Protein AF-A0A7V6BZU5-F1 (afdb_monomer)

Structure (mmCIF, N/CA/C/O backbone):
data_AF-A0A7V6BZU5-F1
#
_entry.id   AF-A0A7V6BZU5-F1
#
loop_
_atom_site.group_PDB
_atom_site.id
_atom_site.type_symbol
_atom_site.label_atom_id
_atom_site.label_alt_id
_atom_site.label_comp_id
_atom_site.label_asym_id
_atom_site.label_entity_id
_atom_site.label_seq_id
_atom_site.pdbx_PDB_ins_code
_atom_site.Cartn_x
_atom_site.Cartn_y
_atom_site.Cartn_z
_atom_site.occupancy
_atom_site.B_iso_or_equiv
_atom_site.auth_seq_id
_atom_site.auth_comp_id
_atom_site.auth_asym_id
_atom_site.auth_atom_id
_atom_site.pdbx_PDB_model_num
ATOM 1 N N . MET A 1 1 ? 5.328 -18.211 -11.189 1.00 49.66 1 MET A N 1
ATOM 2 C CA . MET A 1 1 ? 4.004 -18.770 -10.847 1.00 49.66 1 MET A CA 1
ATOM 3 C C . MET A 1 1 ? 3.851 -18.628 -9.344 1.00 49.66 1 MET A C 1
ATOM 5 O O . MET A 1 1 ? 4.672 -19.170 -8.618 1.00 49.66 1 MET A O 1
ATOM 9 N N . SER A 1 2 ? 2.908 -17.816 -8.892 1.00 74.75 2 SER A N 1
ATOM 10 C CA . SER A 1 2 ? 2.690 -17.481 -7.482 1.00 74.75 2 SER A CA 1
ATOM 11 C C . SER A 1 2 ? 1.295 -17.946 -7.079 1.00 74.75 2 SER A C 1
ATOM 13 O O . SER A 1 2 ? 0.354 -17.833 -7.859 1.00 74.75 2 SER A O 1
ATOM 15 N N . VAL A 1 3 ? 1.179 -18.522 -5.882 1.00 89.19 3 VAL A N 1
ATOM 16 C CA . VAL A 1 3 ? -0.060 -19.170 -5.416 1.00 89.19 3 VAL A CA 1
ATOM 17 C C . VAL A 1 3 ? -1.088 -18.148 -4.914 1.00 89.19 3 VAL A C 1
ATOM 19 O O . VAL A 1 3 ? -2.282 -18.368 -5.067 1.00 89.19 3 VAL A O 1
ATOM 22 N N . LEU A 1 4 ? -0.632 -17.029 -4.337 1.00 93.44 4 LEU A N 1
ATOM 23 C CA . LEU A 1 4 ? -1.494 -16.075 -3.619 1.00 93.44 4 LEU A CA 1
ATOM 24 C C . LEU A 1 4 ? -1.613 -14.695 -4.283 1.00 93.44 4 LEU A C 1
ATOM 26 O O . LEU A 1 4 ? -2.654 -14.058 -4.183 1.00 93.44 4 LEU A O 1
ATOM 30 N N . VAL A 1 5 ? -0.560 -14.221 -4.952 1.00 94.50 5 VAL A N 1
ATOM 31 C CA . VAL A 1 5 ? -0.498 -12.879 -5.562 1.00 94.50 5 VAL A CA 1
ATOM 32 C C . VAL A 1 5 ? -0.208 -12.992 -7.049 1.00 94.50 5 VAL A C 1
ATOM 34 O O . VAL A 1 5 ? 0.527 -13.887 -7.448 1.00 94.50 5 VAL A O 1
ATOM 37 N N . ASN A 1 6 ? -0.772 -12.131 -7.888 1.00 93.25 6 ASN A N 1
ATOM 38 C CA . ASN A 1 6 ? -0.562 -12.145 -9.337 1.00 93.25 6 ASN A CA 1
ATOM 39 C C . ASN A 1 6 ? -0.832 -10.754 -9.947 1.00 93.25 6 ASN A C 1
ATOM 41 O O . ASN A 1 6 ? -0.995 -9.772 -9.230 1.00 93.25 6 ASN A O 1
ATOM 45 N N . LYS A 1 7 ? -0.879 -10.662 -11.281 1.00 91.88 7 LYS A N 1
ATOM 46 C CA . LYS A 1 7 ? -1.138 -9.407 -12.012 1.00 91.88 7 LYS A CA 1
ATOM 47 C C . LYS A 1 7 ? -2.500 -8.758 -11.710 1.00 91.88 7 LYS A C 1
ATOM 49 O O . LYS A 1 7 ? -2.666 -7.569 -11.948 1.00 91.88 7 LYS A O 1
ATOM 54 N N . ASP A 1 8 ? -3.459 -9.529 -11.198 1.00 94.56 8 ASP A N 1
ATOM 55 C CA . ASP A 1 8 ? -4.798 -9.063 -10.827 1.00 94.56 8 ASP A CA 1
ATOM 56 C C . ASP A 1 8 ? -4.859 -8.618 -9.348 1.00 94.56 8 ASP A C 1
ATOM 58 O O . ASP A 1 8 ? -5.902 -8.157 -8.867 1.00 94.56 8 ASP A O 1
ATOM 62 N N . THR A 1 9 ? -3.748 -8.745 -8.608 1.00 97.56 9 THR A N 1
ATOM 63 C CA . THR A 1 9 ? -3.608 -8.227 -7.244 1.00 97.56 9 THR A CA 1
ATOM 64 C C . THR A 1 9 ? -3.598 -6.701 -7.259 1.00 97.56 9 THR A C 1
ATOM 66 O O . THR A 1 9 ? -2.794 -6.082 -7.947 1.00 97.56 9 THR A O 1
ATOM 69 N N . ARG A 1 10 ? -4.481 -6.101 -6.462 1.00 98.31 10 ARG A N 1
ATOM 70 C CA . ARG A 1 10 ? -4.595 -4.662 -6.204 1.00 98.31 10 ARG A CA 1
ATOM 71 C C . ARG A 1 10 ? -4.205 -4.424 -4.753 1.00 98.31 10 ARG A C 1
ATOM 73 O O . ARG A 1 10 ? -4.952 -4.796 -3.845 1.00 98.31 10 ARG A O 1
ATOM 80 N N . LEU A 1 11 ? -3.011 -3.878 -4.553 1.00 98.50 11 LEU A N 1
ATOM 81 C CA . LEU A 1 11 ? -2.345 -3.817 -3.258 1.00 98.50 11 LEU A CA 1
ATOM 82 C C . LEU A 1 11 ? -2.653 -2.508 -2.518 1.00 98.50 11 LEU A C 1
ATOM 84 O O . LEU A 1 11 ? -2.471 -1.421 -3.067 1.00 98.50 11 LEU A O 1
ATOM 88 N N . LEU A 1 12 ? -3.039 -2.625 -1.247 1.00 98.31 12 LEU A N 1
ATOM 89 C CA . LEU A 1 12 ? -3.021 -1.532 -0.273 1.00 98.31 12 LEU A CA 1
ATOM 90 C C . LEU A 1 12 ? -1.712 -1.482 0.503 1.00 98.31 12 LEU A C 1
ATOM 92 O O . LEU A 1 12 ? -1.165 -2.518 0.879 1.00 98.31 12 LEU A O 1
ATOM 96 N N . VAL A 1 13 ? -1.298 -0.273 0.870 1.00 98.50 13 VAL A N 1
ATOM 97 C CA . VAL A 1 13 ? -0.188 -0.038 1.802 1.00 98.50 13 VAL A CA 1
ATOM 98 C C . VAL A 1 13 ? -0.720 0.582 3.091 1.00 98.50 13 VAL A C 1
ATOM 100 O O . VAL A 1 13 ? -1.087 1.755 3.120 1.00 98.50 13 VAL A O 1
ATOM 103 N N . GLN A 1 14 ? -0.746 -0.182 4.181 1.00 98.44 14 GLN A N 1
ATOM 104 C CA . GLN A 1 14 ? -1.076 0.346 5.504 1.00 98.44 14 GLN A CA 1
ATOM 105 C C . GLN A 1 14 ? 0.182 0.903 6.167 1.00 98.44 14 GLN A C 1
ATOM 107 O O . GLN A 1 14 ? 1.160 0.183 6.362 1.00 98.44 14 GLN A O 1
ATOM 112 N N . GLY A 1 15 ? 0.170 2.189 6.522 1.00 95.94 15 GLY A N 1
ATOM 113 C CA . GLY A 1 15 ? 1.318 2.850 7.144 1.00 95.94 15 GLY A CA 1
ATOM 114 C C . GLY A 1 15 ? 2.310 3.434 6.137 1.00 95.94 15 GLY A C 1
ATOM 115 O O . GLY A 1 15 ? 3.456 2.998 6.035 1.00 95.94 15 GLY A O 1
ATOM 116 N N . LEU A 1 16 ? 1.910 4.502 5.437 1.00 95.50 16 LEU A N 1
ATOM 117 C CA . LEU A 1 16 ? 2.780 5.248 4.516 1.00 95.50 16 LEU A CA 1
ATOM 118 C C . LEU A 1 16 ? 3.739 6.223 5.240 1.00 95.50 16 LEU A C 1
ATOM 120 O O . LEU A 1 16 ? 3.717 7.446 5.050 1.00 95.50 16 LEU A O 1
ATOM 124 N N . GLY A 1 17 ? 4.560 5.664 6.133 1.00 93.12 17 GLY A N 1
ATOM 125 C CA . GLY A 1 17 ? 5.734 6.315 6.721 1.00 93.12 17 GLY A CA 1
ATOM 126 C C . GLY A 1 17 ? 6.976 6.154 5.835 1.00 93.12 17 GLY A C 1
ATOM 127 O O . GLY A 1 17 ? 6.867 5.842 4.653 1.00 93.12 17 GLY A O 1
ATOM 128 N N . ARG A 1 18 ? 8.179 6.302 6.406 1.00 95.38 18 ARG A N 1
ATOM 129 C CA . ARG A 1 18 ? 9.449 6.153 5.663 1.00 95.38 18 ARG A CA 1
ATOM 130 C C . ARG A 1 18 ? 9.581 4.787 4.976 1.00 95.38 18 ARG A C 1
ATOM 132 O O . ARG A 1 18 ? 9.898 4.728 3.794 1.00 95.38 18 ARG A O 1
ATOM 139 N N . PHE A 1 19 ? 9.333 3.700 5.709 1.00 95.94 19 PHE A N 1
ATOM 140 C CA . PHE A 1 19 ? 9.459 2.341 5.171 1.00 95.94 19 PHE A CA 1
ATOM 141 C C . PHE A 1 19 ? 8.306 1.957 4.246 1.00 95.94 19 PHE A C 1
ATOM 143 O O . PHE A 1 19 ? 8.560 1.310 3.233 1.00 95.94 19 PHE A O 1
ATOM 150 N N . GLY A 1 20 ? 7.077 2.381 4.558 1.00 96.94 20 GLY A N 1
ATOM 151 C CA . GLY A 1 20 ? 5.928 2.156 3.683 1.00 96.94 20 GLY A CA 1
ATOM 152 C C . GLY A 1 20 ? 6.095 2.849 2.336 1.00 96.94 20 GLY A C 1
ATOM 153 O O . GLY A 1 20 ? 5.883 2.223 1.307 1.00 96.94 20 GLY A O 1
ATOM 154 N N . HIS A 1 21 ? 6.564 4.101 2.328 1.00 97.38 21 HIS A N 1
ATOM 155 C CA . HIS A 1 21 ? 6.865 4.818 1.090 1.00 97.38 21 HIS A CA 1
ATOM 156 C C . HIS A 1 21 ? 8.002 4.148 0.306 1.00 97.38 21 HIS A C 1
ATOM 158 O O . HIS A 1 21 ? 7.831 3.862 -0.871 1.00 97.38 21 HIS A O 1
ATOM 164 N N . PHE A 1 22 ? 9.121 3.812 0.960 1.00 97.62 22 PHE A N 1
ATOM 165 C CA . PHE A 1 22 ? 10.255 3.154 0.299 1.00 97.62 22 PHE A CA 1
ATOM 166 C C . PHE A 1 22 ? 9.876 1.821 -0.370 1.00 97.62 22 PHE A C 1
ATOM 168 O O . PHE A 1 22 ? 10.242 1.582 -1.515 1.00 97.62 22 PHE A O 1
ATOM 175 N N . HIS A 1 23 ? 9.134 0.945 0.314 1.00 98.12 23 HIS A N 1
ATOM 176 C CA . HIS A 1 23 ? 8.754 -0.344 -0.270 1.00 98.12 23 HIS A CA 1
ATOM 177 C C . HIS A 1 23 ? 7.607 -0.222 -1.273 1.00 98.12 23 HIS A C 1
ATOM 179 O O . HIS A 1 23 ? 7.576 -0.998 -2.225 1.00 98.12 23 HIS A O 1
ATOM 185 N N . ALA A 1 24 ? 6.688 0.735 -1.101 1.00 98.00 24 ALA A N 1
ATOM 186 C CA . ALA A 1 24 ? 5.674 1.032 -2.110 1.00 98.00 24 ALA A CA 1
ATOM 187 C C . ALA A 1 24 ? 6.330 1.491 -3.417 1.00 98.00 24 ALA A C 1
ATOM 189 O O . ALA A 1 24 ? 6.012 0.946 -4.467 1.00 98.00 24 ALA A O 1
ATOM 190 N N . ASP A 1 25 ? 7.308 2.395 -3.331 1.00 97.56 25 ASP A N 1
ATOM 191 C CA . ASP A 1 25 ? 8.093 2.876 -4.469 1.00 97.56 25 ASP A CA 1
ATOM 192 C C . ASP A 1 25 ? 8.765 1.719 -5.222 1.00 97.56 25 ASP A C 1
ATOM 194 O O . ASP A 1 25 ? 8.537 1.531 -6.414 1.00 97.56 25 ASP A O 1
ATOM 198 N N . LYS A 1 26 ? 9.495 0.847 -4.512 1.00 96.50 26 LYS A N 1
ATOM 199 C CA . LYS A 1 26 ? 10.114 -0.340 -5.129 1.00 96.50 26 LYS A CA 1
ATOM 200 C C . LYS A 1 26 ? 9.098 -1.332 -5.686 1.00 96.50 26 LYS A C 1
ATOM 202 O O . LYS A 1 26 ? 9.332 -1.913 -6.740 1.00 96.50 26 LYS A O 1
ATOM 207 N N . SER A 1 27 ? 7.957 -1.500 -5.023 1.00 96.06 27 SER A N 1
ATOM 208 C CA . SER A 1 27 ? 6.887 -2.369 -5.524 1.00 96.06 27 SER A CA 1
ATOM 2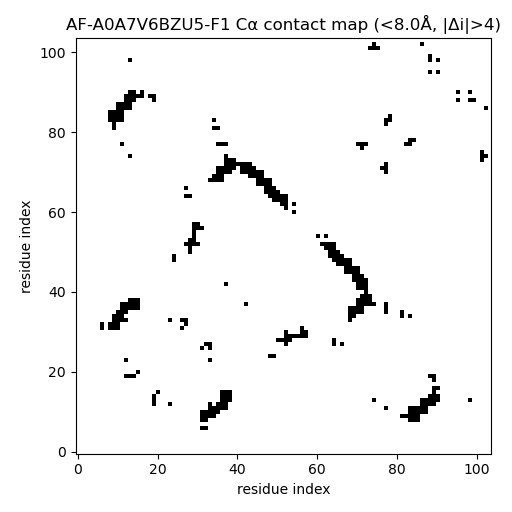09 C C . SER A 1 27 ? 6.294 -1.823 -6.822 1.00 96.06 27 SER A C 1
ATOM 211 O O . SER A 1 27 ? 6.036 -2.601 -7.738 1.00 96.06 27 SER A O 1
ATOM 213 N N . ILE A 1 28 ? 6.106 -0.505 -6.928 1.00 96.44 28 ILE A N 1
ATOM 214 C CA . ILE A 1 28 ? 5.629 0.168 -8.141 1.00 96.44 28 ILE A CA 1
ATOM 215 C C . ILE A 1 28 ? 6.678 0.084 -9.256 1.00 96.44 28 ILE A C 1
ATOM 217 O O . ILE A 1 28 ? 6.320 -0.248 -10.385 1.00 96.44 28 ILE A O 1
ATOM 221 N N . ALA A 1 29 ? 7.958 0.307 -8.939 1.00 95.50 29 ALA A N 1
ATOM 222 C CA . ALA A 1 29 ? 9.067 0.192 -9.889 1.00 95.50 29 ALA A CA 1
ATOM 223 C C . ALA A 1 29 ? 9.173 -1.216 -10.499 1.00 95.50 29 ALA A C 1
ATOM 225 O O . ALA A 1 29 ? 9.413 -1.347 -11.700 1.00 95.50 29 ALA A O 1
ATOM 226 N N . TYR A 1 30 ? 8.921 -2.251 -9.689 1.00 94.00 30 TYR A N 1
ATOM 227 C CA . TYR A 1 30 ? 8.786 -3.639 -10.139 1.00 94.00 30 TYR A CA 1
ATOM 228 C C . TYR A 1 30 ? 7.554 -3.837 -11.038 1.00 94.00 30 TYR A C 1
ATOM 230 O O . TYR A 1 30 ? 7.566 -4.600 -12.001 1.00 94.00 30 TYR A O 1
ATOM 238 N N . GLY A 1 31 ? 6.472 -3.121 -10.740 1.00 94.00 31 GLY A N 1
ATOM 239 C CA . GLY A 1 31 ? 5.221 -3.130 -11.493 1.00 94.00 31 GLY A CA 1
ATOM 240 C C . GLY A 1 31 ? 4.022 -3.700 -10.742 1.00 94.00 31 GLY A C 1
ATOM 241 O O . GLY A 1 31 ? 3.021 -4.072 -11.353 1.00 94.00 31 GLY A O 1
ATOM 242 N N . THR A 1 32 ? 4.103 -3.742 -9.415 1.00 95.56 32 THR A N 1
ATOM 243 C CA . THR A 1 32 ? 2.973 -4.044 -8.534 1.00 95.56 32 THR A CA 1
ATOM 244 C C . THR A 1 32 ? 1.896 -2.973 -8.674 1.00 95.56 32 THR A C 1
ATOM 246 O O . THR A 1 32 ? 2.188 -1.779 -8.640 1.00 95.56 32 THR A O 1
ATOM 249 N N . ASN A 1 33 ? 0.637 -3.394 -8.766 1.00 96.50 33 ASN A N 1
ATOM 250 C CA . ASN A 1 33 ? -0.505 -2.489 -8.814 1.00 96.50 33 ASN A CA 1
ATOM 251 C C . ASN A 1 33 ? -0.869 -1.998 -7.399 1.00 96.50 33 ASN A C 1
ATOM 253 O O . ASN A 1 33 ? -1.723 -2.581 -6.724 1.00 96.50 33 ASN A O 1
ATOM 257 N N . VAL A 1 34 ? -0.168 -0.963 -6.926 1.00 98.25 34 VAL A N 1
ATOM 258 C CA . VAL A 1 34 ? -0.461 -0.276 -5.659 1.00 98.25 34 VAL A CA 1
ATOM 259 C C . VAL A 1 34 ? -1.603 0.707 -5.887 1.00 98.25 34 VAL A C 1
ATOM 261 O O . VAL A 1 34 ? -1.420 1.733 -6.531 1.00 98.25 34 VAL A O 1
ATOM 264 N N . VAL A 1 35 ? -2.784 0.399 -5.353 1.00 98.50 35 VAL A N 1
ATOM 265 C CA . VAL A 1 35 ? -4.009 1.155 -5.668 1.00 98.50 35 VAL A CA 1
ATOM 266 C C . VAL A 1 35 ? -4.347 2.236 -4.648 1.00 98.50 35 VAL A C 1
ATOM 268 O O . VAL A 1 35 ? -5.085 3.162 -4.969 1.00 98.50 35 VAL A O 1
ATOM 271 N N . ALA A 1 36 ? -3.850 2.113 -3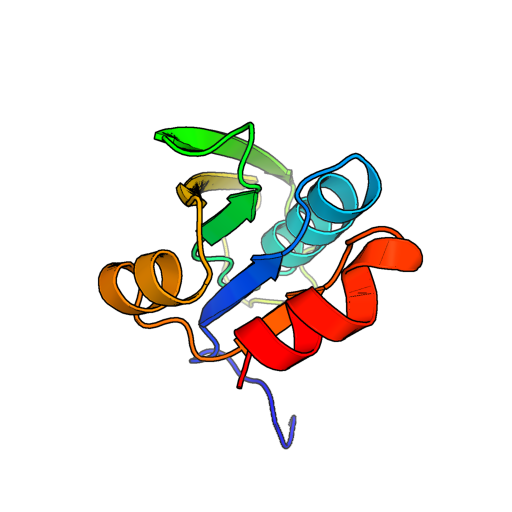.415 1.00 98.50 36 ALA A N 1
ATOM 272 C CA . ALA A 1 36 ? -4.063 3.093 -2.356 1.00 98.50 36 ALA A CA 1
ATOM 273 C C . ALA A 1 36 ? -3.169 2.841 -1.137 1.00 98.50 36 ALA A C 1
ATOM 275 O O . ALA A 1 36 ? -2.592 1.764 -0.959 1.00 98.50 36 ALA A O 1
ATOM 276 N N . ALA A 1 37 ? -3.110 3.836 -0.258 1.00 98.38 37 ALA A N 1
ATOM 277 C CA . ALA A 1 37 ? -2.520 3.715 1.064 1.00 98.38 37 ALA A CA 1
ATOM 278 C C . ALA A 1 37 ? -3.537 4.049 2.164 1.00 98.38 37 ALA A C 1
ATOM 280 O O . ALA A 1 37 ? -4.513 4.763 1.938 1.00 98.38 37 ALA A O 1
ATOM 281 N N . VAL A 1 38 ? -3.283 3.555 3.373 1.00 98.19 38 VAL A N 1
ATOM 282 C CA . VAL A 1 38 ? -4.072 3.862 4.571 1.00 98.19 38 VAL A CA 1
ATOM 283 C C . VAL A 1 38 ? -3.167 4.534 5.594 1.00 98.19 38 VAL A C 1
ATOM 285 O O . VAL A 1 38 ? -2.120 3.998 5.976 1.00 98.19 38 VAL A O 1
ATOM 288 N N . HIS A 1 39 ? -3.551 5.742 6.004 1.00 97.19 39 HIS A N 1
ATOM 289 C CA . HIS A 1 39 ? -2.873 6.498 7.050 1.00 97.19 39 HIS A CA 1
ATOM 290 C C . HIS A 1 39 ? -3.828 7.558 7.633 1.00 97.19 39 HIS A C 1
ATOM 292 O O . HIS A 1 39 ? -3.997 8.613 7.015 1.00 97.19 39 HIS A O 1
ATOM 298 N N . PRO A 1 40 ? -4.380 7.364 8.849 1.00 94.19 40 PRO A N 1
ATOM 299 C CA . PRO A 1 40 ? -5.426 8.227 9.412 1.00 94.19 40 PRO A CA 1
ATOM 300 C C . PRO A 1 40 ? -5.100 9.727 9.377 1.00 94.19 40 PRO A C 1
ATOM 302 O O . PRO A 1 40 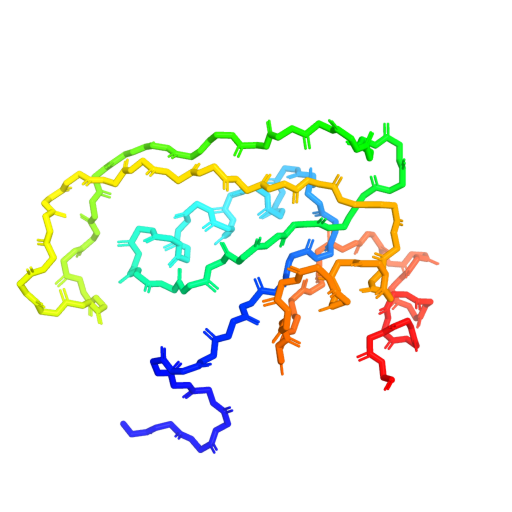? -5.891 10.530 8.895 1.00 94.19 40 PRO A O 1
ATOM 305 N N . SER A 1 41 ? -3.891 10.118 9.794 1.00 95.00 41 SER A N 1
ATOM 306 C CA . SER A 1 41 ? -3.486 11.535 9.838 1.00 95.00 41 SER A CA 1
ATOM 307 C C . SER A 1 41 ? -3.155 12.160 8.475 1.00 95.00 41 SER A C 1
ATOM 309 O O . SER A 1 41 ? -2.894 13.356 8.412 1.00 95.00 41 SER A O 1
ATOM 311 N N . LYS A 1 42 ? -3.096 11.363 7.400 1.00 96.06 42 LYS A N 1
ATOM 312 C CA . LYS A 1 42 ? -2.782 11.817 6.032 1.00 96.06 42 LYS A CA 1
ATOM 313 C C . LYS A 1 42 ? -3.944 11.563 5.065 1.00 96.06 42 LYS A C 1
ATOM 315 O O . LYS A 1 42 ? -3.769 11.703 3.858 1.00 96.06 42 LYS A O 1
ATOM 320 N N . ALA A 1 43 ? -5.107 11.165 5.579 1.00 96.56 43 ALA A N 1
ATOM 321 C CA . ALA A 1 43 ? -6.279 10.880 4.768 1.00 96.56 43 ALA A CA 1
ATOM 322 C C . ALA A 1 43 ? -6.686 12.096 3.918 1.00 96.56 43 ALA A C 1
ATOM 324 O O . ALA A 1 43 ? -6.604 13.238 4.372 1.00 96.56 43 ALA A O 1
ATOM 325 N N . GLY A 1 44 ? -7.105 11.840 2.678 1.00 97.19 44 GLY A N 1
ATOM 326 C CA . GLY A 1 44 ? -7.462 12.866 1.694 1.00 97.19 44 GLY A CA 1
ATOM 327 C C . GLY A 1 44 ? -6.277 13.439 0.909 1.00 97.19 44 GLY A C 1
ATOM 328 O O . GLY A 1 44 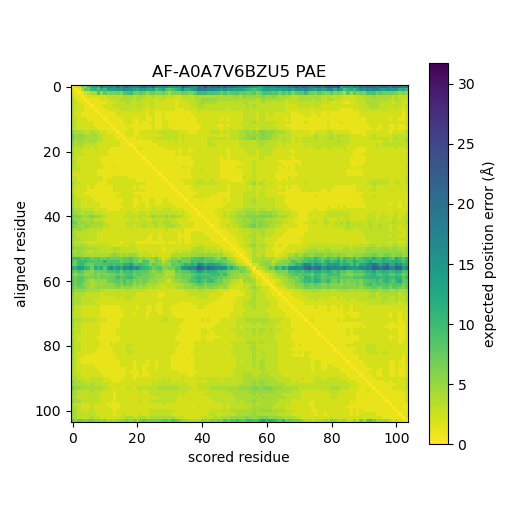? -6.490 14.191 -0.038 1.00 97.19 44 GLY A O 1
ATOM 329 N N . GLN A 1 45 ? -5.040 13.085 1.266 1.00 98.19 45 GLN A N 1
ATOM 330 C CA . GLN A 1 45 ? -3.855 13.406 0.469 1.00 98.19 45 GLN A CA 1
ATOM 331 C C . GLN A 1 45 ? -3.621 12.347 -0.618 1.00 98.19 45 GLN A C 1
ATOM 333 O O . GLN A 1 45 ? -4.124 11.225 -0.537 1.00 98.19 45 GLN A O 1
ATOM 338 N N . THR A 1 46 ? -2.784 12.690 -1.596 1.00 98.12 46 THR A N 1
ATOM 339 C CA . THR A 1 46 ? -2.305 11.773 -2.638 1.00 98.12 46 THR A CA 1
ATOM 340 C C . THR A 1 46 ? -0.787 11.696 -2.566 1.00 98.12 46 THR A C 1
ATOM 342 O O . THR A 1 46 ? -0.112 12.726 -2.550 1.00 98.12 46 THR A O 1
ATOM 345 N N . ALA A 1 47 ? -0.241 10.483 -2.512 1.00 97.56 47 ALA A N 1
ATOM 346 C CA . ALA A 1 47 ? 1.190 10.258 -2.656 1.00 97.56 47 ALA A CA 1
ATOM 347 C C . ALA A 1 47 ? 1.534 10.100 -4.138 1.00 97.56 47 ALA A C 1
ATOM 349 O O . ALA A 1 47 ? 0.911 9.304 -4.833 1.00 97.56 47 ALA A O 1
ATOM 350 N N . ILE A 1 48 ? 2.532 10.845 -4.604 1.00 97.94 48 ILE A N 1
ATOM 351 C CA . ILE A 1 48 ? 3.045 10.736 -5.969 1.00 97.94 48 ILE A CA 1
ATOM 352 C C 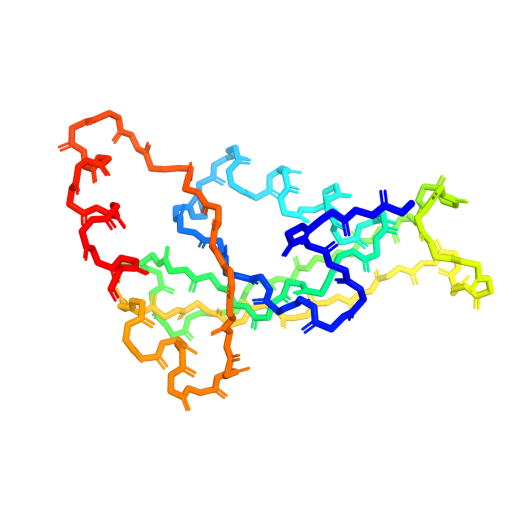. ILE A 1 48 ? 4.341 9.933 -5.909 1.00 97.94 48 ILE A C 1
ATOM 354 O O . ILE A 1 48 ? 5.230 10.252 -5.117 1.00 97.94 48 ILE A O 1
ATOM 358 N N . PHE A 1 49 ? 4.425 8.894 -6.731 1.00 97.69 49 PHE A N 1
ATOM 359 C CA . PHE A 1 49 ? 5.619 8.081 -6.928 1.00 97.69 49 PHE A CA 1
ATOM 360 C C . PHE A 1 49 ? 6.076 8.233 -8.3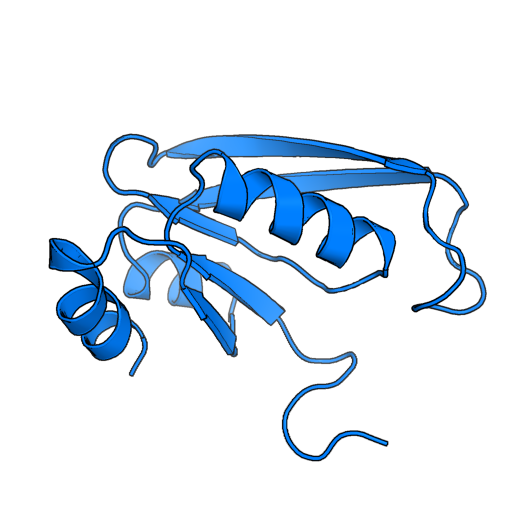67 1.00 97.69 49 PHE A C 1
ATOM 362 O O . PHE A 1 49 ? 5.261 8.110 -9.277 1.00 97.69 49 PHE A O 1
ATOM 369 N N . GLU A 1 50 ? 7.360 8.481 -8.582 1.00 97.25 50 GLU A N 1
ATOM 370 C CA . GLU A 1 50 ? 7.937 8.571 -9.919 1.00 97.25 50 GLU A CA 1
ATOM 371 C C . GLU A 1 50 ? 9.401 8.135 -9.907 1.00 97.25 50 GLU A C 1
ATOM 373 O O . GLU A 1 50 ? 10.113 8.349 -8.925 1.00 97.25 50 GLU A O 1
ATOM 378 N N . GLY A 1 51 ? 9.842 7.502 -10.990 1.00 95.88 51 GLY A N 1
ATOM 379 C CA . GLY A 1 51 ? 11.196 6.970 -11.091 1.00 95.88 51 GLY A CA 1
ATOM 380 C C . GLY A 1 51 ? 11.383 6.032 -12.276 1.00 95.88 51 GLY A C 1
ATOM 381 O O . GLY A 1 51 ? 10.509 5.911 -13.137 1.00 95.88 51 GLY A O 1
ATOM 382 N N . GLU A 1 52 ? 12.533 5.366 -12.302 1.00 94.94 52 GLU A N 1
ATOM 383 C CA . GLU A 1 52 ? 12.867 4.340 -13.291 1.00 94.94 52 GLU A CA 1
ATOM 384 C C . GLU A 1 52 ? 12.382 2.961 -12.829 1.00 94.94 52 GLU A C 1
ATOM 386 O O . GLU A 1 52 ? 12.518 2.591 -11.659 1.00 94.94 52 GLU A O 1
ATOM 391 N N . THR A 1 53 ? 11.818 2.180 -13.749 1.00 91.56 53 THR A N 1
ATOM 392 C CA . THR A 1 53 ? 11.477 0.778 -13.496 1.00 91.56 53 THR A CA 1
ATOM 393 C C . THR A 1 53 ? 12.735 -0.058 -13.313 1.00 91.56 53 THR A C 1
ATOM 395 O O . THR A 1 53 ? 13.771 0.243 -13.895 1.00 91.56 53 THR A O 1
ATOM 398 N N . ASP A 1 54 ? 12.632 -1.165 -12.582 1.00 84.75 54 ASP A N 1
ATOM 399 C CA . ASP A 1 54 ? 13.758 -2.093 -12.399 1.00 84.75 54 ASP A CA 1
ATOM 400 C C . ASP A 1 54 ? 13.882 -3.157 -13.512 1.00 84.75 54 ASP A C 1
ATOM 402 O O . ASP A 1 54 ? 14.712 -4.063 -13.414 1.00 84.75 54 ASP A O 1
ATOM 406 N N . HIS A 1 55 ? 13.027 -3.074 -14.543 1.00 81.50 55 HIS A N 1
ATOM 407 C CA . HIS A 1 55 ? 12.904 -4.009 -15.676 1.00 81.50 55 HIS A CA 1
ATOM 408 C C . HIS A 1 55 ? 12.710 -5.484 -15.291 1.00 81.50 55 HIS A C 1
ATOM 410 O O . HIS A 1 55 ? 12.788 -6.363 -16.151 1.00 81.50 55 HIS A O 1
ATOM 416 N N . SER A 1 56 ? 12.429 -5.779 -14.020 1.00 79.75 56 SER A N 1
ATOM 417 C CA . SER A 1 56 ? 12.429 -7.143 -13.490 1.00 79.75 56 SER A CA 1
ATOM 418 C C . SER A 1 56 ? 11.031 -7.731 -13.284 1.00 79.75 56 SER A C 1
ATOM 420 O O . SER A 1 56 ? 10.902 -8.955 -13.204 1.00 79.75 56 SER A O 1
ATOM 422 N N . GLY A 1 57 ? 9.978 -6.903 -13.221 1.00 68.38 57 GLY A N 1
ATOM 423 C CA . GLY A 1 57 ? 8.634 -7.387 -12.879 1.00 68.38 57 GLY A CA 1
ATOM 424 C C . GLY A 1 57 ? 7.588 -7.417 -13.991 1.00 68.38 57 GLY A C 1
ATOM 425 O O . GLY A 1 57 ? 6.759 -8.329 -13.991 1.00 68.38 57 GLY A O 1
ATOM 426 N N . VAL A 1 58 ? 7.610 -6.496 -14.965 1.00 81.25 58 VAL A N 1
ATOM 427 C CA . VAL A 1 58 ? 6.592 -6.444 -16.038 1.00 81.25 58 VAL A CA 1
ATOM 428 C C . VAL A 1 58 ? 7.237 -6.290 -17.422 1.00 81.25 58 VAL A C 1
ATOM 430 O O . VAL A 1 58 ? 7.775 -5.224 -17.728 1.00 81.25 58 VAL A O 1
ATOM 433 N N . PRO A 1 59 ? 7.156 -7.313 -18.298 1.00 83.25 59 PRO A N 1
ATOM 434 C CA . PRO A 1 59 ? 7.641 -7.211 -19.672 1.00 83.25 59 PRO A CA 1
ATOM 435 C C . PRO A 1 59 ? 6.925 -6.104 -20.451 1.00 83.25 59 PRO A C 1
ATOM 437 O O . PRO A 1 59 ? 5.707 -5.961 -20.346 1.00 83.25 59 PRO A O 1
ATOM 440 N N . ASN A 1 60 ? 7.666 -5.377 -21.291 1.00 84.31 60 ASN A N 1
ATOM 441 C CA . ASN A 1 60 ? 7.148 -4.307 -22.157 1.00 84.31 60 ASN A CA 1
ATOM 442 C C . ASN A 1 60 ? 6.500 -3.121 -21.408 1.00 84.31 60 ASN A C 1
ATOM 444 O O . ASN A 1 60 ? 5.677 -2.408 -21.983 1.00 84.31 60 ASN A O 1
ATOM 448 N N . ARG A 1 61 ? 6.849 -2.904 -20.133 1.00 85.56 61 ARG A N 1
ATOM 449 C CA . ARG A 1 61 ? 6.501 -1.680 -19.395 1.00 85.56 61 ARG A CA 1
ATOM 450 C C . ARG A 1 61 ? 7.426 -0.534 -19.824 1.00 85.56 61 ARG A C 1
ATOM 452 O O . ARG A 1 61 ? 8.572 -0.774 -20.185 1.00 85.56 61 ARG A O 1
ATOM 459 N N . ALA A 1 62 ? 6.921 0.699 -19.789 1.00 89.12 62 ALA A N 1
ATOM 460 C CA . ALA A 1 62 ? 7.740 1.892 -19.997 1.00 89.12 62 ALA A CA 1
ATOM 461 C C . ALA A 1 62 ? 8.838 2.005 -18.926 1.00 89.12 62 ALA A C 1
ATOM 463 O O . ALA A 1 62 ? 8.577 1.701 -17.765 1.00 89.12 62 ALA A O 1
ATOM 464 N N . ASP A 1 63 ? 10.016 2.507 -19.308 1.00 90.88 63 ASP A N 1
ATOM 465 C CA . ASP A 1 63 ? 11.189 2.614 -18.423 1.00 90.88 63 ASP A CA 1
ATOM 466 C C . ASP A 1 63 ? 10.973 3.540 -17.223 1.00 90.88 63 ASP A C 1
ATOM 468 O O . ASP A 1 63 ? 11.696 3.455 -16.239 1.00 90.88 63 ASP A O 1
ATOM 472 N N . HIS A 1 64 ? 9.999 4.446 -17.310 1.00 94.62 64 HIS A N 1
ATOM 473 C CA . HIS A 1 64 ? 9.670 5.399 -16.258 1.00 94.62 64 HIS A CA 1
ATOM 474 C C . HIS A 1 64 ? 8.234 5.174 -15.799 1.00 94.62 64 HIS A C 1
ATOM 476 O O . HIS A 1 64 ? 7.333 4.981 -16.620 1.00 94.62 64 HIS A O 1
ATOM 482 N N . TYR A 1 65 ? 8.008 5.233 -14.491 1.00 94.25 65 TYR A N 1
ATOM 483 C CA . TYR A 1 65 ? 6.669 5.218 -13.914 1.00 94.25 65 TYR A CA 1
ATOM 484 C C . TYR A 1 65 ? 6.343 6.557 -13.270 1.00 94.25 65 TYR A C 1
ATOM 486 O O . TYR A 1 65 ? 7.220 7.264 -12.775 1.00 94.25 65 TYR A O 1
ATOM 494 N N . LYS A 1 66 ? 5.049 6.870 -13.257 1.00 96.62 66 LYS A N 1
ATOM 495 C CA . LYS A 1 66 ? 4.465 7.908 -12.424 1.00 96.62 66 LYS A CA 1
ATOM 496 C C . LYS A 1 66 ? 3.104 7.420 -11.959 1.00 96.62 66 LYS A C 1
ATOM 498 O O . LYS A 1 66 ? 2.238 7.177 -12.790 1.00 96.62 66 LYS A O 1
ATOM 503 N N . GLU A 1 67 ? 2.938 7.271 -10.655 1.00 96.56 67 GLU A N 1
ATOM 504 C CA . GLU A 1 67 ? 1.717 6.748 -10.050 1.00 96.56 67 GLU A CA 1
ATOM 505 C C . GLU A 1 67 ? 1.216 7.691 -8.959 1.00 96.56 67 GLU A C 1
ATOM 507 O O . GLU A 1 67 ? 1.985 8.193 -8.133 1.00 96.56 67 GLU A O 1
ATOM 512 N N . GLU A 1 68 ? -0.095 7.902 -8.944 1.00 98.00 68 GLU A N 1
ATOM 513 C CA . GLU A 1 68 ? -0.795 8.664 -7.917 1.00 98.00 68 GLU A CA 1
ATOM 514 C C . GLU A 1 68 ? -1.553 7.698 -7.008 1.00 98.00 68 GLU A C 1
ATOM 516 O O . GLU A 1 68 ? -2.497 7.030 -7.423 1.00 98.00 68 GLU A O 1
ATOM 521 N N . VAL A 1 69 ? -1.135 7.624 -5.748 1.00 98.31 69 VAL A N 1
ATOM 522 C CA . VAL A 1 69 ? -1.683 6.699 -4.758 1.00 98.31 69 VAL A CA 1
ATOM 523 C C . VAL A 1 69 ? -2.519 7.493 -3.749 1.00 98.31 69 VAL A C 1
ATOM 525 O O . VAL A 1 69 ? -1.949 8.206 -2.913 1.00 98.31 69 VAL A O 1
ATOM 528 N N . PRO A 1 70 ? -3.862 7.401 -3.791 1.00 98.50 70 PRO A N 1
ATOM 529 C CA . PRO A 1 70 ? -4.721 8.086 -2.832 1.00 98.50 70 PRO A CA 1
ATOM 530 C C . PRO A 1 70 ? -4.545 7.506 -1.424 1.00 98.50 70 PRO A C 1
ATOM 532 O O . PRO A 1 70 ? -4.361 6.297 -1.246 1.00 98.50 70 PRO A O 1
ATOM 535 N N . ILE A 1 71 ? -4.612 8.376 -0.414 1.00 98.56 71 ILE A N 1
ATOM 536 C CA . ILE A 1 71 ? -4.468 8.005 0.995 1.00 98.56 71 ILE A CA 1
ATOM 537 C C . ILE A 1 71 ? -5.821 8.114 1.698 1.00 98.56 71 ILE A C 1
ATOM 539 O O . ILE A 1 71 ? -6.411 9.193 1.782 1.00 98.56 71 ILE A O 1
ATOM 543 N N . PHE A 1 72 ? -6.284 7.001 2.258 1.00 98.56 72 PHE A N 1
ATOM 544 C CA . PHE A 1 72 ? -7.546 6.908 2.991 1.00 98.56 72 PHE A CA 1
ATOM 545 C C . PHE A 1 72 ? -7.329 6.827 4.503 1.00 98.56 72 PHE A C 1
ATOM 547 O O . PHE A 1 72 ? -6.236 6.509 4.985 1.00 98.56 72 PHE A O 1
ATOM 554 N N . ALA A 1 73 ? -8.396 7.108 5.255 1.00 97.81 73 ALA A N 1
ATOM 555 C CA . ALA A 1 73 ? -8.375 7.015 6.710 1.00 97.81 73 ALA A CA 1
ATOM 556 C C . ALA A 1 73 ? -8.476 5.567 7.206 1.00 97.81 73 ALA A C 1
ATOM 558 O O . ALA A 1 73 ? -7.870 5.245 8.223 1.00 97.81 73 ALA A O 1
ATOM 559 N N . THR A 1 74 ? -9.225 4.720 6.492 1.00 98.19 74 THR A N 1
ATOM 560 C CA . THR A 1 74 ? -9.530 3.334 6.887 1.00 98.19 74 THR A CA 1
ATOM 561 C C . THR A 1 74 ? -9.336 2.368 5.722 1.00 98.19 74 THR A C 1
ATOM 563 O O . THR A 1 74 ? -9.514 2.740 4.556 1.00 98.19 74 THR A O 1
ATOM 566 N N . VAL A 1 75 ? -9.034 1.106 6.028 1.00 98.38 75 VAL A N 1
ATOM 567 C CA . VAL A 1 75 ? -8.967 0.015 5.042 1.00 98.38 75 VAL A CA 1
ATOM 568 C C . VAL A 1 75 ? -10.320 -0.167 4.363 1.00 98.38 75 VAL A C 1
ATOM 570 O O . VAL A 1 75 ? -10.383 -0.268 3.139 1.00 98.38 75 VAL A O 1
ATOM 573 N N . LYS A 1 76 ? -11.417 -0.127 5.127 1.00 98.31 76 LYS A N 1
ATOM 574 C CA . LYS A 1 76 ? -12.780 -0.281 4.596 1.00 98.31 76 LYS A CA 1
ATOM 575 C C . LYS A 1 76 ? -13.096 0.728 3.489 1.00 98.31 76 LYS A C 1
ATOM 577 O O . LYS A 1 76 ? -13.648 0.358 2.454 1.00 98.31 76 LYS A O 1
ATOM 582 N N . GLU A 1 77 ? -12.75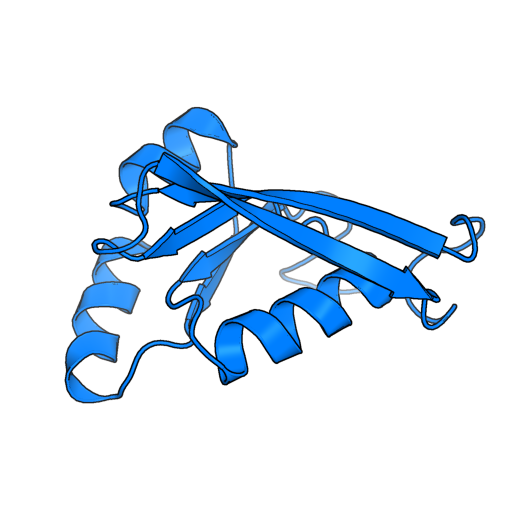5 1.996 3.702 1.00 98.25 77 GLU A N 1
ATOM 583 C CA . GLU A 1 77 ? -12.945 3.045 2.699 1.00 98.25 77 GLU A CA 1
ATOM 584 C C . GLU A 1 77 ? -12.061 2.808 1.470 1.00 98.25 77 GLU A C 1
ATOM 586 O O . GLU A 1 77 ? -12.553 2.849 0.340 1.00 98.25 77 GLU A O 1
ATOM 591 N N . ALA A 1 78 ? -10.779 2.500 1.690 1.00 98.38 78 ALA A N 1
ATOM 592 C CA . ALA A 1 78 ? -9.831 2.237 0.614 1.00 98.38 78 ALA A CA 1
ATOM 593 C C . ALA A 1 78 ? -10.293 1.073 -0.275 1.00 98.38 78 ALA A C 1
ATOM 595 O O . ALA A 1 78 ? -10.309 1.197 -1.501 1.00 98.38 78 ALA A O 1
ATOM 596 N N . VAL A 1 79 ? -10.739 -0.035 0.327 1.00 98.50 79 VAL A N 1
ATOM 597 C CA . VAL A 1 79 ? -11.278 -1.200 -0.387 1.00 98.50 79 VAL A CA 1
ATOM 598 C C . VAL A 1 79 ? -12.526 -0.818 -1.178 1.00 98.50 79 VAL A C 1
ATOM 600 O O . VAL A 1 79 ? -12.596 -1.117 -2.367 1.00 98.50 79 VAL A O 1
ATOM 603 N N . ALA A 1 80 ? -13.476 -0.099 -0.572 1.00 98.44 80 ALA A N 1
ATOM 604 C CA . ALA A 1 80 ? -14.707 0.308 -1.250 1.00 98.44 80 ALA A CA 1
ATOM 605 C C . ALA A 1 80 ? -14.457 1.197 -2.484 1.00 98.44 80 ALA A C 1
ATOM 607 O O . ALA A 1 80 ? -15.244 1.176 -3.428 1.00 98.44 80 ALA A O 1
ATOM 608 N N . LYS A 1 81 ? -13.375 1.986 -2.486 1.00 98.44 81 LYS A N 1
ATOM 609 C CA . LYS A 1 81 ? -13.021 2.888 -3.594 1.00 98.44 81 LYS A CA 1
ATOM 610 C C . LYS A 1 81 ? -12.138 2.247 -4.661 1.00 98.44 81 LYS A C 1
ATOM 612 O O . LYS A 1 81 ? -12.201 2.668 -5.811 1.00 98.44 81 LYS A O 1
ATOM 617 N N . THR A 1 82 ? -11.322 1.261 -4.297 1.00 98.19 82 THR A N 1
ATOM 618 C CA . THR A 1 82 ? -10.263 0.727 -5.177 1.00 98.19 82 THR A CA 1
ATOM 619 C C . THR A 1 82 ? -10.422 -0.751 -5.522 1.00 98.19 82 THR A C 1
ATOM 621 O O . THR A 1 82 ? -9.690 -1.277 -6.360 1.00 98.19 82 THR A O 1
ATOM 624 N N . ASN A 1 83 ? -11.370 -1.443 -4.884 1.00 98.12 83 ASN A N 1
ATOM 625 C CA . ASN A 1 83 ? -11.525 -2.895 -4.939 1.00 98.12 83 ASN A CA 1
ATOM 626 C C . ASN A 1 83 ? -10.242 -3.653 -4.568 1.00 98.12 83 ASN A C 1
ATOM 628 O O . ASN A 1 83 ? -10.003 -4.737 -5.108 1.00 98.12 83 ASN A O 1
ATOM 632 N N . ALA A 1 84 ? -9.380 -3.090 -3.718 1.00 98.44 84 ALA A N 1
ATOM 633 C CA . ALA A 1 84 ? -8.165 -3.766 -3.288 1.00 98.44 84 ALA A CA 1
ATOM 634 C C . ALA A 1 84 ? -8.450 -5.157 -2.703 1.00 98.44 84 ALA A C 1
ATOM 636 O O . ALA A 1 84 ? -9.467 -5.369 -2.046 1.00 98.44 84 ALA A O 1
ATOM 637 N N . ASN A 1 85 ? -7.550 -6.103 -2.965 1.00 97.94 85 ASN A N 1
ATOM 638 C CA . ASN A 1 85 ? -7.699 -7.509 -2.569 1.00 97.94 85 ASN A CA 1
ATOM 639 C C . ASN A 1 85 ? -6.473 -8.068 -1.830 1.00 97.94 85 ASN A C 1
ATOM 641 O O . ASN A 1 85 ? -6.443 -9.249 -1.499 1.00 97.94 85 ASN A O 1
ATOM 645 N N . ALA A 1 86 ? -5.469 -7.232 -1.574 1.00 98.12 86 ALA A N 1
ATOM 646 C CA . ALA A 1 86 ? -4.325 -7.550 -0.735 1.00 98.12 86 ALA A CA 1
ATOM 647 C C . ALA A 1 86 ? -3.859 -6.290 -0.004 1.00 98.12 86 ALA A C 1
ATOM 649 O O . ALA A 1 86 ? -4.076 -5.169 -0.471 1.00 98.12 86 ALA A O 1
ATOM 650 N N . THR A 1 87 ? -3.167 -6.464 1.119 1.00 98.31 87 THR A N 1
ATOM 651 C CA . THR A 1 87 ? -2.541 -5.359 1.844 1.00 98.31 87 THR A CA 1
ATOM 652 C C . THR A 1 87 ? -1.180 -5.757 2.399 1.00 98.31 87 THR A C 1
ATOM 654 O O . THR A 1 87 ? -0.965 -6.908 2.777 1.00 98.31 87 THR A O 1
ATOM 657 N N . VAL A 1 88 ? -0.261 -4.795 2.442 1.00 98.00 88 VAL A N 1
ATOM 658 C CA . VAL A 1 88 ? 1.010 -4.889 3.162 1.00 98.00 88 VAL A CA 1
ATOM 659 C C . VAL A 1 88 ? 1.014 -3.884 4.312 1.00 98.00 88 VAL A C 1
ATOM 661 O O . VAL A 1 88 ? 0.561 -2.748 4.159 1.00 98.00 88 VAL A O 1
ATOM 664 N N . ILE A 1 89 ? 1.520 -4.310 5.469 1.00 98.00 89 ILE A N 1
ATOM 665 C CA . ILE A 1 89 ? 1.452 -3.557 6.723 1.00 98.00 89 ILE A CA 1
ATOM 666 C C . ILE A 1 89 ? 2.852 -3.074 7.114 1.00 98.00 89 ILE A C 1
ATOM 668 O O . ILE A 1 89 ? 3.719 -3.862 7.482 1.00 98.00 89 ILE A O 1
ATOM 672 N N . PHE A 1 90 ? 3.045 -1.757 7.072 1.00 97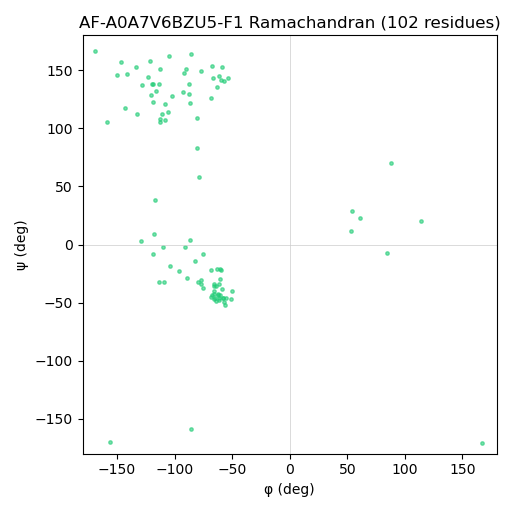.56 90 PHE A N 1
ATOM 673 C CA . PHE A 1 90 ? 4.246 -1.040 7.510 1.00 97.56 90 PHE A CA 1
ATOM 674 C C . PHE A 1 90 ? 3.941 -0.098 8.686 1.00 97.56 90 PHE A C 1
ATOM 676 O O . PHE A 1 90 ? 4.456 1.021 8.766 1.00 97.56 90 PHE A O 1
ATOM 683 N N . VAL A 1 91 ? 3.080 -0.537 9.605 1.00 96.06 91 VAL A N 1
ATOM 684 C CA . VAL A 1 91 ? 2.746 0.212 10.824 1.00 96.06 91 VAL A CA 1
ATOM 685 C C . VAL A 1 91 ? 3.696 -0.154 11.978 1.00 96.06 91 VAL A C 1
ATOM 687 O O . VAL A 1 91 ? 4.206 -1.276 12.024 1.00 96.06 91 VAL A O 1
ATOM 690 N N . PRO A 1 92 ? 3.955 0.762 12.929 1.00 95.25 92 PRO A N 1
ATOM 691 C CA . PRO A 1 92 ? 4.739 0.455 14.124 1.00 95.25 92 PRO A CA 1
ATOM 692 C C . PRO A 1 92 ? 4.140 -0.688 14.966 1.00 95.25 92 PRO A C 1
ATOM 694 O O . PRO A 1 92 ? 2.915 -0.826 15.008 1.00 95.25 92 PRO A O 1
ATOM 697 N N . PRO A 1 93 ? 4.964 -1.443 15.722 1.00 96.88 93 PRO A N 1
ATOM 698 C CA . PRO A 1 93 ? 4.508 -2.604 16.492 1.00 96.88 93 PRO A CA 1
ATOM 699 C C . PRO A 1 93 ? 3.287 -2.375 17.400 1.00 96.88 93 PRO A C 1
ATOM 701 O O . PRO A 1 93 ? 2.414 -3.240 17.402 1.00 96.88 93 PRO A O 1
ATOM 704 N N . PRO A 1 94 ? 3.147 -1.234 18.113 1.00 97.50 94 PRO A N 1
ATOM 705 C CA . PRO A 1 94 ? 1.973 -0.988 18.957 1.00 97.50 94 PRO A CA 1
ATOM 706 C C . PRO A 1 94 ? 0.630 -0.989 18.212 1.00 97.50 94 PRO A C 1
ATOM 708 O O . PRO A 1 94 ? -0.402 -1.197 18.838 1.00 97.50 94 PRO A O 1
ATOM 711 N N . PHE A 1 95 ? 0.638 -0.762 16.896 1.00 95.62 95 PHE A N 1
ATOM 712 C CA . PHE A 1 95 ? -0.566 -0.658 16.063 1.00 95.62 95 PHE A CA 1
ATOM 713 C C . PHE A 1 95 ? -0.731 -1.847 15.106 1.00 95.62 95 PHE A C 1
ATOM 715 O O . PHE A 1 95 ? -1.707 -1.913 14.366 1.00 95.62 95 PHE A O 1
ATOM 722 N N . ALA A 1 96 ? 0.218 -2.789 15.095 1.00 95.88 96 ALA A N 1
ATOM 723 C CA . ALA A 1 96 ? 0.254 -3.868 14.110 1.00 95.88 96 ALA A CA 1
ATOM 724 C C . ALA A 1 96 ? -0.934 -4.828 14.233 1.00 95.88 96 ALA A C 1
ATOM 726 O O . ALA A 1 96 ? -1.517 -5.197 13.220 1.00 95.88 96 ALA A O 1
ATOM 727 N N . ALA A 1 97 ? -1.314 -5.207 15.456 1.00 97.94 97 ALA A N 1
ATOM 728 C CA . ALA A 1 97 ? -2.449 -6.104 15.671 1.00 97.94 97 ALA A CA 1
ATOM 729 C C . ALA A 1 97 ? -3.765 -5.491 15.163 1.00 97.94 97 ALA A C 1
ATOM 731 O O . ALA A 1 97 ? -4.534 -6.173 14.494 1.00 97.94 97 ALA A O 1
ATOM 732 N N . ASP A 1 98 ? -3.984 -4.203 15.428 1.00 97.25 98 ASP A N 1
ATOM 733 C CA . ASP A 1 98 ? -5.174 -3.475 14.980 1.00 97.25 98 ASP A CA 1
ATOM 734 C C . ASP A 1 98 ? -5.223 -3.366 13.448 1.00 97.25 98 ASP A C 1
ATOM 736 O O . ASP A 1 98 ? -6.218 -3.735 12.835 1.00 97.25 98 ASP A O 1
ATOM 740 N N . ALA A 1 99 ? -4.102 -3.010 12.810 1.00 97.50 99 ALA A N 1
ATOM 741 C CA . ALA A 1 99 ? -3.990 -2.962 11.348 1.00 97.50 99 ALA A CA 1
ATOM 742 C C . ALA A 1 99 ? -4.209 -4.331 10.669 1.00 97.50 99 ALA A C 1
ATOM 744 O O . ALA A 1 99 ? -4.742 -4.409 9.562 1.00 97.50 99 ALA A O 1
ATOM 745 N N . ILE A 1 100 ? -3.801 -5.430 11.316 1.00 97.94 100 ILE A N 1
ATOM 746 C CA . ILE A 1 100 ? -4.091 -6.788 10.828 1.00 97.94 100 ILE A CA 1
ATOM 747 C C . ILE A 1 100 ? -5.588 -7.074 10.932 1.00 97.94 100 ILE A C 1
ATOM 749 O O . ILE A 1 100 ? -6.165 -7.594 9.985 1.00 97.94 100 ILE A O 1
ATOM 753 N N . MET A 1 101 ? -6.221 -6.733 12.055 1.00 97.94 101 MET A N 1
ATOM 754 C CA . MET A 1 101 ? -7.659 -6.940 12.234 1.00 97.94 101 MET A CA 1
ATOM 755 C C . MET A 1 101 ? -8.492 -6.077 11.280 1.00 97.94 101 MET A C 1
ATOM 757 O O . MET A 1 101 ? -9.526 -6.535 10.813 1.00 97.94 101 MET A O 1
ATOM 761 N N . GLU A 1 102 ? -8.036 -4.867 10.948 1.00 96.94 102 GLU A N 1
ATOM 762 C CA . GLU A 1 102 ? -8.689 -3.993 9.965 1.00 96.94 102 GLU A CA 1
ATOM 763 C C . GLU A 1 102 ? -8.598 -4.538 8.525 1.00 96.94 102 GLU A C 1
ATOM 765 O O . GLU A 1 102 ? -9.395 -4.171 7.661 1.00 96.94 102 GLU A O 1
ATOM 770 N N . ALA A 1 103 ? -7.619 -5.405 8.254 1.00 95.50 103 ALA A N 1
ATOM 771 C CA . ALA A 1 103 ? -7.371 -5.982 6.937 1.00 95.50 103 ALA A CA 1
ATOM 772 C C . ALA A 1 103 ? -8.254 -7.192 6.580 1.00 95.50 103 ALA A C 1
ATOM 774 O O . ALA A 1 103 ? -8.239 -7.601 5.416 1.00 95.50 103 ALA A O 1
ATOM 775 N N . VAL A 1 104 ? -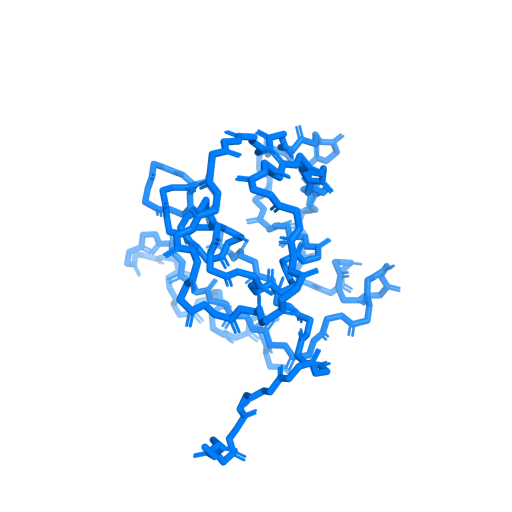8.950 -7.786 7.559 1.00 89.31 104 VAL A N 1
ATOM 776 C CA . VAL A 1 104 ? -9.758 -9.016 7.423 1.00 89.31 104 VAL A CA 1
ATOM 777 C C . VAL A 1 104 ? -11.236 -8.676 7.274 1.00 89.31 104 VAL A C 1
ATOM 779 O O . VAL A 1 104 ? -11.873 -9.275 6.378 1.00 89.31 104 VAL A O 1
#

Nearest PDB structures (foldseek):
  7lo1-assembly2_B  TM=7.123E-01  e=1.419E+00  Aspergillus nidulans FGSC A4
  3cns-assembly1_B  TM=5.636E-01  e=9.536E-01  Saccharomyces cerevisiae
  4ech-assembly1_B  TM=5.718E-01  e=1.730E+00  Saccharomyces cerevisiae S288C
  1yy5-assembly1_B  TM=4.034E-01  e=1.163E+00  Saccharomyces cerevisiae

Solvent-accessible surface area (backbone atoms only — not comparable to full-atom values): 5980 Å² total; per-residue (Å²): 141,63,96,88,60,58,94,85,43,26,29,32,37,36,25,71,47,76,66,27,46,54,52,49,47,53,38,45,31,32,58,50,48,65,60,31,31,25,35,62,97,51,42,82,42,68,50,77,45,70,49,64,39,69,80,76,60,48,89,93,60,68,64,60,49,75,48,76,27,45,24,23,58,40,57,66,58,42,32,76,75,60,67,44,79,45,74,48,81,48,50,62,78,96,49,38,67,58,56,53,63,61,72,111

pLDDT: mean 94.73, std 6.87, range [49.66, 98.56]

Foldseek 3Di:
DDDQDDPPAAEEEEDPDPVSVVVVLLCVLLPHNDAAYEDQVQAPDKDWHKDARPCHHDPPDDRIDIDIHHYHHAPVVSCVVRVHDYYDYPDDPVCRVVNVVSGD

Sequence (104 aa):
MSVLVNKDTRLLVQGLGRFGHFHADKSIAYGTNVVAAVHPSKAGQTAIFEGETDHSGVPNRADHYKEEVPIFATVKEAVAKTNANATVIFVPPPFAADAIMEAV

Secondary structure (DSSP, 8-state):
--SS--TT--EEEE--SHHHHHHHHHHHHHT--EEEEE-GGGTT-EEEEEEE--SSSSTT--SEEEEEEEEES-HHHHHHHH---EEEE---HHHHHHHHHHT-

Mean predicted aligned error: 3.05 Å

Radius of gyration: 13.45 Å; Cα contacts (8 Å, |Δi|>4): 195; chains: 1; bounding box: 28×33×41 Å